Protein AF-A0A3D0X5Q4-F1 (afdb_monomer)

Nearest PDB structures (foldseek):
  6jus-assembly2_F  TM=6.396E-01  e=1.836E-01  Mycolicibacterium smegmatis MC2 155
  4f4y-assembly2_B  TM=6.185E-01  e=1.497E-01  Sulfolobus acidocaldarius DSM 639
  4nlg-assembly1_A  TM=5.844E-01  e=1.497E-01  Sulfolobus acidocaldarius
  4f4x-assembly1_A  TM=5.097E-01  e=9.300E-02  Sulfolobus acidocaldarius DSM 639
  6jum-assembly2_F  TM=6.361E-01  e=9.387E-01  Mycolicibacterium smegmatis MC2 155

Sequence (104 aa):
MPDKSYIAIDLKSFYASVECVERGLDPLTTNLVVADESRTAKTICLAATPALKSYGIPGRARLFEVIQKVKEANMLRKATAPRHILEGESYDANELAANPSLAI

Solvent-accessible surface area (backbone atoms only — not comparable to full-atom values): 5918 Å² total; per-residue (Å²): 130,84,88,85,88,86,88,86,88,81,72,82,38,48,66,21,38,51,59,22,52,80,70,76,41,58,40,67,37,29,52,42,72,35,62,58,70,89,79,37,54,81,30,61,40,78,22,46,14,61,40,43,38,71,66,72,53,58,96,78,34,32,44,50,56,48,53,50,41,50,52,53,50,36,54,55,33,25,71,71,9,72,93,54,41,61,84,51,72,41,51,39,48,65,59,41,69,76,34,50,32,37,29,108

Structure (mmCIF, N/CA/C/O backbone):
data_AF-A0A3D0X5Q4-F1
#
_entry.id   AF-A0A3D0X5Q4-F1
#
loop_
_atom_site.group_PDB
_atom_site.id
_atom_site.type_symbol
_atom_site.label_atom_id
_atom_site.label_alt_id
_atom_site.label_comp_id
_atom_site.label_asym_id
_atom_site.label_entity_id
_atom_site.label_seq_id
_atom_site.pdbx_PDB_ins_code
_atom_site.Cartn_x
_atom_site.Cartn_y
_atom_site.Cartn_z
_atom_site.occupancy
_atom_site.B_iso_or_equiv
_atom_site.auth_seq_id
_atom_site.auth_comp_id
_atom_site.auth_asym_id
_atom_site.auth_atom_id
_atom_site.pdbx_PDB_model_num
ATOM 1 N N . MET A 1 1 ? -18.099 -13.018 43.368 1.00 61.72 1 MET A N 1
ATOM 2 C CA . MET A 1 1 ? -18.587 -12.271 42.186 1.00 61.72 1 MET A CA 1
ATOM 3 C C . MET A 1 1 ? -18.252 -13.110 40.966 1.00 61.72 1 MET A C 1
ATOM 5 O O . MET A 1 1 ? -17.196 -13.726 41.017 1.00 61.72 1 MET A O 1
ATOM 9 N N . PRO A 1 2 ? -19.111 -13.211 39.940 1.00 77.62 2 PRO A N 1
ATOM 10 C CA . PRO A 1 2 ? -18.728 -13.914 38.721 1.00 77.62 2 PRO A CA 1
ATOM 11 C C . PRO A 1 2 ? -17.555 -13.181 38.061 1.00 77.62 2 PRO A C 1
ATOM 13 O O . PRO A 1 2 ? -17.509 -11.946 38.085 1.00 77.62 2 PRO A O 1
ATOM 16 N N . ASP A 1 3 ? -16.611 -13.940 37.512 1.00 86.38 3 ASP A N 1
ATOM 17 C CA . ASP A 1 3 ? -15.476 -13.385 36.783 1.00 86.38 3 ASP A CA 1
ATOM 18 C C . ASP A 1 3 ? -15.976 -12.598 35.570 1.00 86.38 3 ASP A C 1
ATOM 20 O O . ASP A 1 3 ? -16.845 -13.047 34.820 1.00 86.38 3 ASP A O 1
ATOM 24 N N . LYS A 1 4 ? -15.453 -11.382 35.400 1.00 90.12 4 LYS A N 1
ATOM 25 C CA . LYS A 1 4 ? -15.788 -10.520 34.264 1.00 90.12 4 LYS A CA 1
ATOM 26 C C . LYS A 1 4 ? -14.750 -10.719 33.169 1.00 90.12 4 LYS A C 1
ATOM 28 O O . LYS A 1 4 ? -13.558 -10.558 33.416 1.00 90.12 4 LYS A O 1
ATOM 33 N N . SER A 1 5 ? -15.206 -11.003 31.955 1.00 93.25 5 SER A N 1
ATOM 34 C CA . SER A 1 5 ? -14.367 -11.015 30.755 1.00 93.25 5 SER A CA 1
ATOM 35 C C . SER A 1 5 ? -14.598 -9.746 29.940 1.00 93.25 5 SER A C 1
ATOM 37 O O . SER A 1 5 ? -15.737 -9.326 29.744 1.00 93.25 5 SER A O 1
ATOM 39 N N . TYR A 1 6 ? -13.513 -9.150 29.452 1.00 94.62 6 TYR A N 1
ATOM 40 C CA . TYR A 1 6 ? -13.532 -7.952 28.616 1.00 94.62 6 TYR A CA 1
ATOM 41 C C . TYR A 1 6 ? -12.821 -8.244 27.294 1.00 94.62 6 TYR A C 1
ATOM 43 O O . TYR A 1 6 ? -11.785 -8.906 27.286 1.00 94.62 6 TYR A O 1
ATOM 51 N N . ILE A 1 7 ? -13.369 -7.740 26.187 1.00 95.94 7 ILE A N 1
ATOM 52 C CA . ILE A 1 7 ? -12.801 -7.876 24.840 1.00 95.94 7 ILE A CA 1
ATOM 53 C C . ILE A 1 7 ? -12.733 -6.484 24.204 1.00 95.94 7 ILE A C 1
ATOM 55 O O . ILE A 1 7 ? -13.682 -5.709 24.311 1.00 95.94 7 ILE A O 1
ATOM 59 N N . ALA A 1 8 ? -11.623 -6.189 23.526 1.00 96.25 8 ALA A N 1
ATOM 60 C CA . ALA A 1 8 ? -11.453 -5.020 22.670 1.00 96.25 8 ALA A CA 1
ATOM 61 C C . ALA A 1 8 ? -11.129 -5.485 21.245 1.00 96.25 8 ALA A C 1
ATOM 63 O O . ALA A 1 8 ? -10.267 -6.343 21.056 1.00 96.25 8 ALA A O 1
ATOM 64 N N . ILE A 1 9 ? -11.831 -4.929 20.258 1.00 95.56 9 ILE A N 1
ATOM 65 C CA . ILE A 1 9 ? -11.678 -5.269 18.841 1.00 95.56 9 ILE A CA 1
ATOM 66 C C . ILE A 1 9 ? -11.260 -4.003 18.098 1.00 95.56 9 ILE A C 1
ATOM 68 O O . ILE A 1 9 ? -11.934 -2.980 18.197 1.00 95.56 9 ILE A O 1
ATOM 72 N N . ASP A 1 10 ? -10.160 -4.096 17.357 1.00 94.56 10 ASP A N 1
ATOM 73 C CA . ASP A 1 10 ? -9.631 -3.035 16.502 1.00 94.56 10 ASP A CA 1
ATOM 74 C C . ASP A 1 10 ? -9.563 -3.522 15.050 1.00 9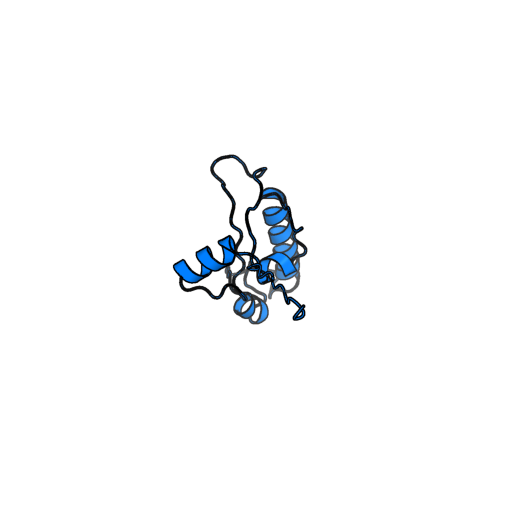4.56 10 ASP A C 1
ATOM 76 O O . ASP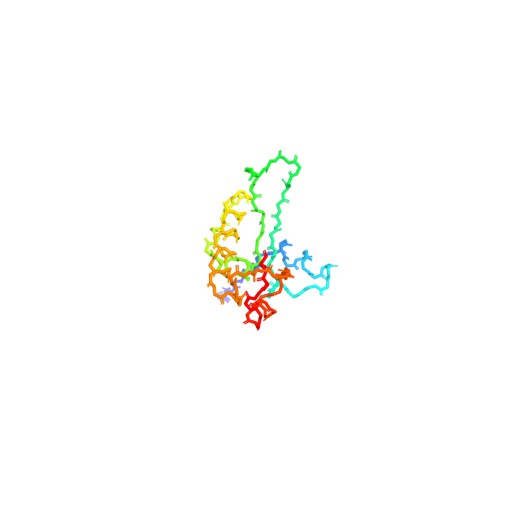 A 1 10 ? -9.181 -4.666 14.780 1.00 94.56 10 ASP A O 1
ATOM 80 N N . LEU A 1 11 ? -9.951 -2.658 14.110 1.00 92.12 11 LEU A N 1
ATOM 81 C CA . LEU A 1 11 ? -9.966 -2.981 12.687 1.00 92.12 11 LEU A CA 1
ATOM 82 C C . LEU A 1 11 ? -8.655 -2.544 12.032 1.00 92.12 11 LEU A C 1
ATOM 84 O O . LEU A 1 11 ? -8.358 -1.356 11.882 1.00 92.12 11 LEU A O 1
ATOM 88 N N . LYS A 1 12 ? -7.879 -3.525 11.566 1.00 87.81 12 LYS A N 1
ATOM 89 C CA . LYS A 1 12 ? -6.588 -3.281 10.919 1.00 87.81 12 LYS A CA 1
ATOM 90 C C . LYS A 1 12 ? -6.767 -2.465 9.636 1.00 87.81 12 LYS A C 1
ATOM 92 O O . LYS A 1 12 ? -7.489 -2.870 8.730 1.00 87.81 12 LYS A O 1
ATOM 97 N N . SER A 1 13 ? -6.035 -1.353 9.540 1.00 92.25 13 SER A N 1
ATOM 98 C CA . SER A 1 13 ? -6.003 -0.493 8.346 1.00 92.25 13 SER A CA 1
ATOM 99 C C . SER A 1 13 ? -7.390 0.002 7.897 1.00 92.25 13 SER A C 1
ATOM 101 O O . SER A 1 13 ? -7.617 0.152 6.702 1.00 92.25 13 SER A O 1
ATOM 103 N N . PHE A 1 14 ? -8.283 0.296 8.850 1.00 95.69 14 PHE A N 1
ATOM 104 C CA . PHE A 1 14 ? -9.703 0.596 8.624 1.00 95.69 14 PHE A CA 1
ATOM 105 C C . PHE A 1 14 ? -10.011 1.440 7.376 1.00 95.69 14 PHE A C 1
ATOM 107 O O . PHE A 1 14 ? -10.694 0.947 6.484 1.00 95.69 14 PHE A O 1
ATOM 114 N N . TYR A 1 15 ? -9.472 2.661 7.260 1.00 96.88 15 TYR A N 1
ATOM 115 C CA . TYR A 1 15 ? -9.778 3.514 6.103 1.00 96.88 15 TYR A CA 1
ATOM 116 C C . TYR A 1 15 ? -9.322 2.911 4.776 1.00 96.88 15 TYR A C 1
ATOM 118 O O . TYR A 1 15 ? -10.060 2.974 3.807 1.00 96.88 15 TYR A O 1
ATOM 126 N N . ALA A 1 16 ? -8.150 2.273 4.727 1.00 97.38 16 ALA A N 1
ATOM 127 C CA . ALA A 1 16 ? -7.695 1.631 3.496 1.00 97.38 16 ALA A CA 1
ATOM 128 C C . ALA A 1 16 ? -8.594 0.444 3.120 1.00 97.38 16 ALA A C 1
ATOM 130 O O . ALA A 1 16 ? -8.845 0.221 1.941 1.00 97.38 16 ALA A O 1
ATOM 131 N N . SER A 1 17 ? -9.110 -0.284 4.114 1.00 97.56 17 SER A N 1
ATOM 132 C CA . SER A 1 17 ? -10.046 -1.386 3.889 1.00 97.56 17 SER A CA 1
ATOM 133 C C . SER A 1 17 ? -11.391 -0.903 3.345 1.00 97.56 17 SER A C 1
ATOM 135 O O . SER A 1 17 ? -11.895 -1.493 2.396 1.00 97.56 17 SER A O 1
ATOM 137 N N . VAL A 1 18 ? -11.944 0.184 3.897 1.00 98.12 18 VAL A N 1
ATOM 138 C CA . VAL A 1 18 ? -13.178 0.814 3.389 1.00 98.12 18 VAL A CA 1
ATOM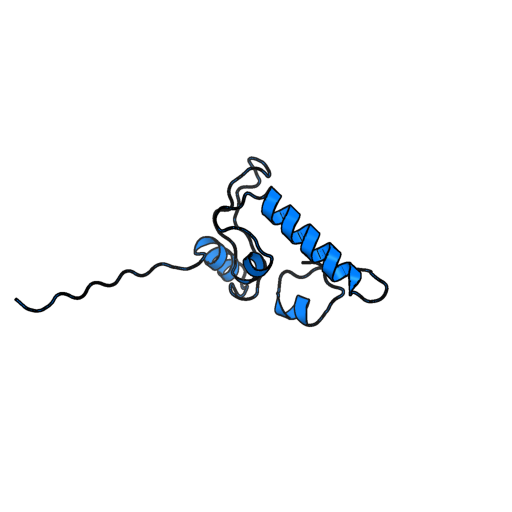 139 C C . VAL A 1 18 ? -12.986 1.268 1.942 1.00 98.12 18 VAL A C 1
ATOM 141 O O . VAL A 1 18 ? -13.750 0.877 1.068 1.00 98.12 18 VAL A O 1
ATOM 144 N N . GLU A 1 19 ? -11.906 2.000 1.678 1.00 98.25 19 GLU A N 1
ATOM 145 C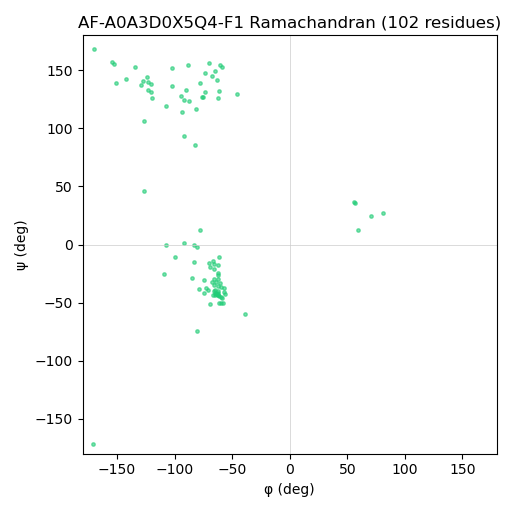 CA . GLU A 1 19 ? -11.560 2.523 0.354 1.00 98.25 19 GLU A CA 1
ATOM 146 C C . GLU A 1 19 ? -11.345 1.417 -0.698 1.00 98.25 19 GLU A C 1
ATOM 148 O O . GLU A 1 19 ? -11.665 1.614 -1.872 1.00 98.25 19 GLU A O 1
ATOM 153 N N . CYS A 1 20 ? -10.821 0.249 -0.309 1.00 98.31 20 CYS A N 1
ATOM 154 C CA . CYS A 1 20 ? -10.737 -0.910 -1.203 1.00 98.31 20 CYS 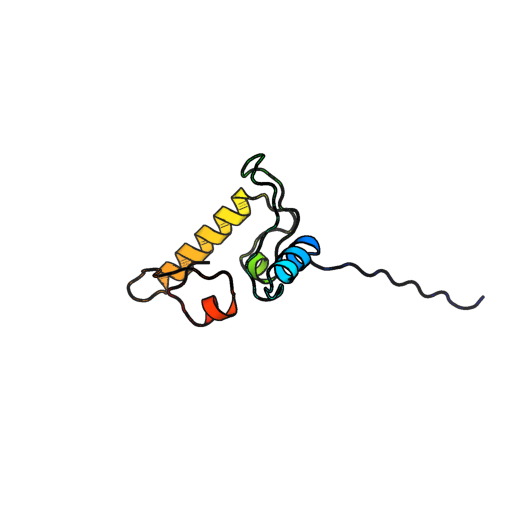A CA 1
ATOM 155 C C . CYS A 1 20 ? -12.128 -1.483 -1.495 1.00 98.31 20 CYS A C 1
ATOM 157 O O . CYS A 1 20 ? -12.491 -1.639 -2.658 1.00 98.31 20 CYS A O 1
ATOM 159 N N . VAL A 1 21 ? -12.925 -1.747 -0.455 1.00 97.88 21 VAL A N 1
ATOM 160 C CA . VAL A 1 21 ? -14.250 -2.369 -0.595 1.00 97.88 21 VAL A CA 1
ATOM 161 C C . VAL A 1 21 ? -15.204 -1.490 -1.406 1.00 97.88 21 VAL A C 1
ATOM 163 O O . VAL A 1 21 ? -15.889 -2.006 -2.286 1.00 97.88 21 VAL A O 1
ATOM 166 N N . GLU A 1 22 ? -15.212 -0.172 -1.189 1.00 98.31 22 GLU A N 1
ATOM 167 C CA . GLU A 1 22 ? -16.032 0.760 -1.978 1.00 98.31 22 GLU A CA 1
ATOM 168 C C . GLU A 1 22 ? -15.653 0.779 -3.468 1.00 98.31 22 GLU A C 1
ATOM 170 O O . GLU A 1 22 ? -16.502 1.041 -4.317 1.00 98.31 22 GLU A O 1
ATOM 175 N N . ARG A 1 23 ? -14.398 0.447 -3.801 1.00 98.31 23 ARG A N 1
ATOM 176 C CA . ARG A 1 23 ? -13.907 0.313 -5.183 1.00 98.31 23 ARG A CA 1
ATOM 177 C C . ARG A 1 23 ? -14.014 -1.113 -5.741 1.00 98.31 23 ARG A C 1
ATOM 179 O O . ARG A 1 23 ? -13.598 -1.340 -6.873 1.00 98.31 23 ARG A O 1
ATOM 186 N N . GLY A 1 24 ? -14.548 -2.070 -4.978 1.00 98.19 24 GLY A N 1
ATOM 187 C CA . GLY A 1 24 ? -14.610 -3.481 -5.377 1.00 98.19 24 GLY A CA 1
ATOM 188 C C . GLY A 1 24 ? -13.252 -4.196 -5.381 1.00 98.19 24 GLY A C 1
ATOM 189 O O . GLY A 1 24 ? -13.081 -5.171 -6.106 1.00 98.19 24 GLY A O 1
ATOM 190 N N . LEU A 1 25 ? -12.290 -3.706 -4.597 1.00 98.31 25 LEU A N 1
ATOM 191 C CA . LEU A 1 25 ? -10.924 -4.224 -4.499 1.00 98.31 25 LEU A CA 1
ATOM 192 C C . LEU A 1 25 ? -10.732 -5.076 -3.234 1.00 98.31 25 LEU A C 1
ATOM 194 O O . LEU A 1 25 ? -11.367 -4.826 -2.205 1.00 98.31 25 LEU A O 1
ATOM 198 N N . ASP A 1 26 ? -9.808 -6.042 -3.276 1.00 97.81 26 ASP A N 1
ATOM 199 C CA . ASP A 1 26 ? -9.426 -6.830 -2.097 1.00 97.81 26 ASP A CA 1
ATOM 200 C C . ASP A 1 26 ? -8.413 -6.046 -1.232 1.00 97.81 26 ASP A C 1
ATOM 202 O O . ASP A 1 26 ? -7.292 -5.772 -1.682 1.00 97.81 26 ASP A O 1
ATOM 206 N N . PRO A 1 27 ? -8.754 -5.689 0.023 1.00 97.19 27 PRO A N 1
ATOM 207 C CA . PRO A 1 27 ? -7.873 -4.921 0.900 1.00 97.19 27 PRO A CA 1
ATOM 208 C C . PRO A 1 27 ? -6.601 -5.662 1.330 1.00 97.19 27 PRO A C 1
ATOM 210 O O . PRO A 1 27 ? -5.695 -5.027 1.877 1.00 97.19 27 PRO A O 1
ATOM 213 N N . LEU A 1 28 ? -6.521 -6.982 1.140 1.00 96.69 28 LEU A N 1
ATOM 214 C CA . LEU A 1 28 ? -5.348 -7.782 1.490 1.00 96.69 28 LEU A CA 1
ATOM 215 C C . LEU A 1 28 ? -4.287 -7.791 0.388 1.00 96.69 28 LEU A C 1
ATOM 217 O O . LEU A 1 28 ? -3.105 -7.912 0.712 1.00 96.69 28 LEU A O 1
ATOM 221 N N . THR A 1 29 ? -4.686 -7.637 -0.876 1.00 98.06 29 THR A N 1
ATOM 222 C CA . THR A 1 29 ? -3.791 -7.743 -2.042 1.00 98.06 29 THR A CA 1
ATOM 223 C C . THR A 1 29 ? -3.540 -6.397 -2.714 1.00 98.06 29 THR A C 1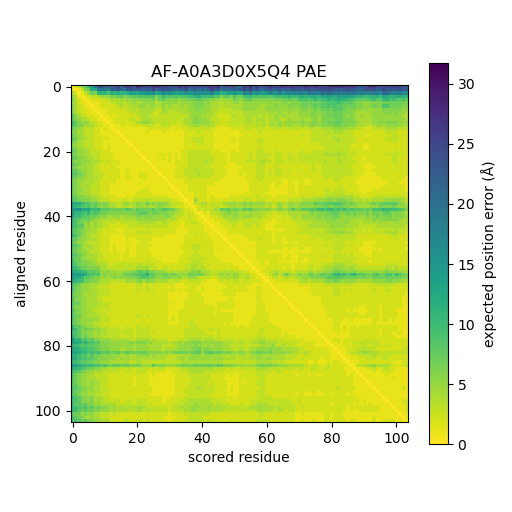
ATOM 225 O O . THR A 1 29 ? -2.492 -6.204 -3.324 1.00 98.06 29 THR A O 1
ATOM 228 N N . THR A 1 30 ? -4.456 -5.441 -2.569 1.00 98.56 30 THR A N 1
ATOM 229 C CA . THR A 1 30 ? -4.362 -4.127 -3.212 1.00 98.56 30 THR A CA 1
ATOM 230 C C . THR A 1 30 ? -3.313 -3.246 -2.539 1.00 98.56 30 THR A C 1
ATOM 232 O O . THR A 1 30 ? -3.343 -3.049 -1.328 1.00 98.56 30 THR A O 1
ATOM 235 N N . ASN A 1 31 ? -2.431 -2.632 -3.322 1.00 98.25 31 ASN A N 1
ATOM 236 C CA . ASN A 1 31 ? -1.474 -1.618 -2.898 1.00 98.25 31 ASN A CA 1
ATOM 237 C C . ASN A 1 31 ? -2.138 -0.238 -2.829 1.00 98.25 31 ASN A C 1
ATOM 239 O O . ASN A 1 31 ? -2.082 0.550 -3.766 1.00 98.25 31 ASN A O 1
ATOM 243 N N . LEU A 1 32 ? -2.769 0.061 -1.693 1.00 97.81 32 LEU A N 1
ATOM 244 C CA . LEU A 1 32 ? -3.476 1.328 -1.464 1.00 97.81 32 LEU A CA 1
ATOM 245 C C . LEU A 1 32 ? -3.032 2.039 -0.177 1.00 97.81 32 LEU A C 1
ATOM 247 O O . LEU A 1 32 ? -2.831 1.406 0.868 1.00 97.81 32 LEU A O 1
ATOM 251 N N . VAL A 1 33 ? -2.925 3.371 -0.254 1.00 97.38 33 VAL A N 1
ATOM 252 C CA . VAL A 1 33 ? -2.726 4.305 0.867 1.00 97.38 33 VAL A CA 1
ATOM 253 C C . VAL A 1 33 ? -3.836 5.355 0.871 1.00 97.38 33 VAL A C 1
ATOM 255 O O . VAL A 1 33 ? -4.269 5.809 -0.181 1.00 97.38 33 VAL A O 1
ATOM 258 N N . VAL A 1 34 ? -4.270 5.763 2.062 1.00 97.06 34 VAL A N 1
ATOM 259 C CA . VAL A 1 34 ? -5.225 6.856 2.271 1.00 97.06 34 VAL A CA 1
ATOM 260 C C . VAL A 1 34 ? -4.471 8.052 2.836 1.00 97.06 34 VAL A C 1
ATOM 262 O O . VAL A 1 34 ? -3.885 7.963 3.918 1.00 97.06 34 VAL A O 1
ATOM 265 N N . ALA A 1 35 ? -4.475 9.169 2.115 1.00 96.31 35 ALA A N 1
ATOM 266 C CA . ALA A 1 35 ? -3.830 10.419 2.504 1.00 96.31 35 ALA A CA 1
ATOM 267 C C . ALA A 1 35 ? -4.555 11.615 1.863 1.00 96.31 35 ALA A C 1
ATOM 269 O O . ALA A 1 35 ? -5.178 11.472 0.818 1.00 96.31 35 ALA A O 1
ATOM 270 N N . ASP A 1 36 ? -4.447 12.797 2.474 1.00 95.00 36 ASP A N 1
ATOM 271 C CA . ASP A 1 36 ? -4.980 14.046 1.911 1.00 95.00 36 ASP A CA 1
ATOM 272 C C . ASP A 1 36 ? -3.915 14.760 1.068 1.00 95.00 36 ASP A C 1
ATOM 274 O O . ASP A 1 36 ? -3.078 15.512 1.588 1.00 95.00 36 ASP A O 1
ATOM 278 N N . GLU A 1 37 ? -3.932 14.489 -0.236 1.00 90.50 37 GLU A N 1
ATOM 279 C CA . GLU A 1 37 ? -2.979 15.042 -1.201 1.00 90.50 37 GLU A CA 1
ATOM 280 C C . GLU A 1 37 ? -3.150 16.547 -1.449 1.00 90.50 37 GLU A C 1
ATOM 282 O O . GLU A 1 37 ? -2.188 17.201 -1.855 1.00 90.50 37 GLU A O 1
ATOM 287 N N . SER A 1 38 ? -4.314 17.125 -1.122 1.00 93.69 38 SER A N 1
ATOM 288 C CA . SER A 1 38 ? -4.598 18.551 -1.347 1.00 93.69 38 SER A CA 1
ATOM 289 C C . SER A 1 38 ? -3.716 19.481 -0.506 1.00 93.69 38 SER A C 1
ATOM 291 O O . SER A 1 38 ? -3.525 20.648 -0.844 1.00 93.69 38 SER A O 1
ATOM 293 N N . ARG A 1 39 ? -3.144 18.965 0.593 1.00 88.31 39 ARG A N 1
ATOM 294 C CA . ARG A 1 39 ? -2.257 19.727 1.478 1.00 88.31 39 ARG A CA 1
ATOM 295 C C . ARG A 1 39 ? -0.851 19.806 0.903 1.00 88.31 39 ARG A C 1
ATOM 297 O O . ARG A 1 39 ? -0.422 20.871 0.485 1.00 88.31 39 ARG A O 1
ATOM 304 N N . THR A 1 40 ? -0.108 18.699 0.966 1.00 93.25 40 THR A N 1
ATOM 305 C CA . THR A 1 40 ? 1.227 18.483 0.371 1.00 93.25 40 THR A CA 1
ATOM 306 C C . THR A 1 40 ? 1.590 16.996 0.483 1.00 93.25 40 THR A C 1
ATOM 308 O O . THR A 1 40 ? 1.047 16.283 1.328 1.00 93.25 40 THR A O 1
ATOM 311 N N . ALA A 1 41 ? 2.650 16.553 -0.202 1.00 91.62 41 ALA A N 1
ATOM 312 C CA . ALA A 1 41 ? 3.251 15.233 0.028 1.00 91.62 41 ALA A CA 1
ATOM 313 C C . ALA A 1 41 ? 3.809 15.021 1.460 1.00 91.62 41 ALA A C 1
ATOM 315 O O . ALA A 1 41 ? 4.131 13.898 1.838 1.00 91.62 41 ALA A O 1
ATOM 316 N N . LYS A 1 42 ? 3.911 16.069 2.296 1.00 93.88 42 LYS A N 1
ATOM 317 C CA . LYS A 1 42 ? 4.278 15.959 3.725 1.00 93.88 42 LYS A CA 1
ATOM 318 C C . LYS A 1 42 ? 3.084 15.608 4.624 1.00 93.88 42 LYS A C 1
ATOM 320 O O . LYS A 1 42 ? 3.241 15.497 5.845 1.00 93.88 42 LYS A O 1
ATOM 325 N N . THR A 1 43 ? 1.891 15.449 4.050 1.00 95.12 43 THR A N 1
ATOM 326 C CA . THR A 1 43 ? 0.700 14.995 4.772 1.00 95.12 43 THR A CA 1
ATOM 327 C C . THR A 1 43 ? 0.928 13.624 5.411 1.00 95.12 43 THR A C 1
ATOM 329 O O . THR A 1 43 ? 1.762 12.835 4.958 1.00 95.12 43 THR A O 1
ATOM 332 N N . ILE A 1 44 ? 0.216 13.360 6.503 1.00 95.06 44 ILE A N 1
ATOM 333 C CA . ILE A 1 44 ? 0.249 12.055 7.163 1.00 95.06 44 ILE A CA 1
ATOM 334 C C . ILE A 1 44 ? -0.624 11.068 6.387 1.00 95.06 44 ILE A C 1
ATOM 336 O O . ILE A 1 44 ? -1.717 11.421 5.949 1.00 95.06 44 ILE A O 1
ATOM 340 N N . CYS A 1 45 ? -0.150 9.835 6.231 1.00 96.31 45 CYS A N 1
ATOM 341 C CA . CYS A 1 45 ? -0.990 8.754 5.733 1.00 96.31 45 CYS A CA 1
ATOM 342 C C . CYS A 1 45 ? -1.916 8.298 6.862 1.00 96.31 45 CYS A C 1
ATOM 344 O O . CYS A 1 45 ? -1.458 7.992 7.963 1.00 96.31 45 CYS A O 1
ATOM 346 N N . LEU A 1 46 ? -3.216 8.259 6.590 1.00 95.25 46 LEU A N 1
ATOM 347 C CA . LEU A 1 46 ? -4.234 7.851 7.554 1.00 95.25 46 LEU A CA 1
ATOM 348 C C . LEU A 1 46 ? -4.301 6.326 7.681 1.00 95.25 46 LEU A C 1
ATOM 350 O O . LEU A 1 46 ? -4.464 5.793 8.775 1.00 95.25 46 LEU A 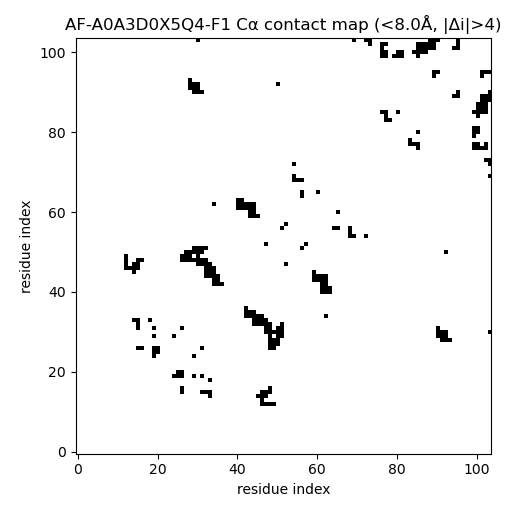O 1
ATOM 354 N N . ALA A 1 47 ? -4.149 5.619 6.562 1.00 95.69 47 ALA A N 1
ATOM 355 C CA . ALA A 1 47 ? -4.095 4.165 6.519 1.00 95.69 47 ALA A CA 1
ATOM 356 C C . ALA A 1 47 ? -3.318 3.692 5.288 1.00 95.69 47 ALA A C 1
ATOM 358 O O . ALA A 1 47 ? -3.229 4.396 4.290 1.00 95.69 47 ALA A O 1
ATOM 359 N N . ALA A 1 48 ? -2.783 2.477 5.356 1.00 96.81 48 ALA A N 1
ATOM 360 C CA . ALA A 1 48 ? -2.222 1.772 4.210 1.00 96.81 48 ALA A CA 1
ATOM 361 C C . ALA A 1 48 ? -2.553 0.283 4.326 1.00 96.81 48 ALA A C 1
ATOM 363 O O . ALA A 1 48 ? -2.557 -0.276 5.433 1.00 96.81 48 ALA A O 1
ATOM 364 N N . THR A 1 49 ? -2.839 -0.338 3.194 1.00 97.06 49 THR A N 1
ATOM 365 C CA . THR A 1 49 ? -3.103 -1.777 3.052 1.00 97.06 49 THR A CA 1
ATOM 366 C C . THR A 1 49 ? -1.905 -2.631 3.497 1.00 97.06 49 THR A C 1
ATOM 368 O O . THR A 1 49 ? -0.766 -2.151 3.498 1.00 97.06 49 THR A O 1
ATOM 371 N N . PRO A 1 50 ? -2.122 -3.892 3.921 1.00 96.00 50 PRO A N 1
ATOM 372 C CA . PRO A 1 50 ? -1.039 -4.821 4.240 1.00 96.00 50 PRO A CA 1
ATOM 373 C C . PRO A 1 50 ? -0.068 -5.044 3.074 1.00 96.00 50 PRO A C 1
ATOM 375 O O . PRO A 1 50 ? 1.138 -5.041 3.318 1.00 96.00 50 PRO A O 1
ATOM 378 N N . ALA A 1 51 ? -0.578 -5.165 1.841 1.00 97.19 51 ALA A N 1
ATOM 379 C CA . ALA A 1 51 ? 0.233 -5.302 0.630 1.00 97.19 51 ALA A CA 1
ATOM 380 C C . ALA A 1 51 ? 1.195 -4.119 0.462 1.00 97.19 51 ALA A C 1
ATOM 382 O O . ALA A 1 51 ? 2.407 -4.302 0.402 1.00 97.19 51 ALA A O 1
ATOM 383 N N . LEU A 1 52 ? 0.693 -2.884 0.550 1.00 97.50 52 LEU A N 1
ATOM 384 C CA . LEU A 1 52 ? 1.567 -1.719 0.432 1.00 97.50 52 LEU A CA 1
ATOM 385 C C . LEU A 1 52 ? 2.582 -1.650 1.589 1.00 97.50 52 LEU A C 1
ATOM 387 O O . LEU A 1 52 ? 3.761 -1.354 1.392 1.00 97.50 52 LEU A O 1
ATOM 391 N N . LYS A 1 53 ? 2.159 -1.989 2.813 1.00 96.31 53 LYS A N 1
ATOM 392 C CA . LYS A 1 53 ? 3.048 -2.022 3.986 1.00 96.31 53 LYS A CA 1
ATOM 393 C C . LYS A 1 53 ? 4.190 -3.035 3.857 1.00 96.31 53 LYS A C 1
ATOM 395 O O . LYS A 1 53 ? 5.228 -2.813 4.485 1.00 96.31 53 LYS A O 1
ATOM 400 N N . SER A 1 54 ? 4.061 -4.094 3.049 1.00 96.38 54 SER A N 1
ATOM 401 C CA . SER A 1 54 ? 5.137 -5.084 2.886 1.00 96.38 54 SER A CA 1
ATOM 402 C C . SER A 1 54 ? 6.395 -4.517 2.224 1.00 96.38 54 SER A C 1
ATOM 404 O O . SER A 1 54 ? 7.469 -5.084 2.390 1.00 96.38 54 SER A O 1
ATOM 406 N N . TYR A 1 55 ? 6.308 -3.354 1.568 1.00 96.75 55 TYR A N 1
ATOM 407 C CA . TYR A 1 55 ? 7.469 -2.625 1.037 1.00 96.75 55 TYR A CA 1
ATOM 408 C C . TYR A 1 55 ? 8.261 -1.843 2.102 1.00 96.75 55 TYR A C 1
ATOM 410 O O . TYR A 1 55 ? 9.113 -1.020 1.770 1.00 96.75 55 TYR A O 1
ATOM 418 N N . GLY A 1 56 ? 8.005 -2.078 3.394 1.00 95.25 56 GLY A N 1
ATOM 419 C CA . GLY A 1 56 ? 8.747 -1.451 4.492 1.00 95.25 56 GLY A CA 1
ATOM 420 C C . GLY A 1 56 ? 8.279 -0.033 4.825 1.00 95.25 56 GLY A C 1
ATOM 421 O O . GLY A 1 56 ? 9.060 0.779 5.321 1.00 95.25 56 GLY A O 1
ATOM 422 N N . ILE A 1 57 ? 7.011 0.281 4.546 1.00 94.44 57 ILE A N 1
ATOM 423 C CA . ILE A 1 57 ? 6.404 1.571 4.891 1.00 94.44 57 ILE A CA 1
ATOM 424 C C . ILE A 1 57 ? 6.105 1.610 6.401 1.00 94.44 57 ILE A C 1
ATOM 426 O O . ILE A 1 57 ? 5.427 0.713 6.915 1.00 94.44 57 ILE A O 1
ATOM 430 N N . PRO A 1 58 ? 6.569 2.639 7.137 1.00 88.00 58 PRO A N 1
ATOM 431 C CA . PRO A 1 58 ? 6.359 2.724 8.577 1.00 88.00 58 PRO A CA 1
ATOM 432 C C . PRO A 1 58 ? 4.891 2.998 8.930 1.00 88.00 58 PRO A C 1
ATOM 434 O O . PRO A 1 58 ? 4.136 3.599 8.169 1.00 88.00 58 PRO A O 1
ATOM 437 N N . GLY A 1 59 ? 4.484 2.618 10.147 1.00 80.31 59 GLY A N 1
ATOM 438 C CA . GLY A 1 59 ? 3.092 2.749 10.603 1.00 80.31 59 GLY A CA 1
ATOM 439 C C . GLY A 1 59 ? 2.547 4.184 10.674 1.00 80.31 59 GLY A C 1
ATOM 440 O O . GLY A 1 59 ? 1.334 4.358 10.712 1.00 80.31 59 GLY A O 1
ATOM 441 N N . ARG A 1 60 ? 3.415 5.206 10.676 1.00 87.31 60 ARG A N 1
ATOM 442 C CA . ARG A 1 60 ? 3.048 6.637 10.632 1.00 87.31 60 ARG A CA 1
ATOM 443 C C . ARG A 1 60 ? 3.768 7.366 9.494 1.00 87.31 60 ARG A C 1
ATOM 445 O O . ARG A 1 60 ? 4.355 8.424 9.711 1.00 87.31 60 ARG A O 1
ATOM 452 N N . ALA A 1 61 ? 3.770 6.766 8.308 1.00 94.75 61 ALA A N 1
ATOM 453 C CA . ALA A 1 61 ? 4.423 7.338 7.139 1.00 94.75 61 ALA A CA 1
ATOM 454 C C . ALA A 1 61 ? 3.780 8.659 6.686 1.00 94.75 61 ALA A C 1
ATOM 456 O O . ALA A 1 61 ? 2.568 8.877 6.796 1.00 94.75 61 ALA A O 1
ATOM 457 N N . ARG A 1 62 ? 4.603 9.531 6.114 1.00 96.69 62 ARG A N 1
ATOM 458 C CA . ARG A 1 62 ? 4.174 10.653 5.279 1.00 96.69 62 ARG A CA 1
ATOM 459 C C . ARG A 1 62 ? 4.056 10.206 3.828 1.00 96.69 62 ARG A C 1
ATOM 461 O O . ARG A 1 62 ? 4.745 9.281 3.403 1.00 96.69 62 ARG A O 1
ATOM 468 N N . LEU A 1 63 ? 3.211 10.883 3.054 1.00 97.06 63 LEU A N 1
ATOM 469 C CA . LEU A 1 63 ? 2.951 10.488 1.665 1.00 97.06 63 LEU A CA 1
ATOM 470 C C . LEU A 1 63 ? 4.238 10.450 0.817 1.00 97.06 63 LEU A C 1
ATOM 472 O O . LEU A 1 63 ? 4.429 9.527 0.033 1.00 97.06 63 LEU A O 1
ATOM 476 N N . PHE A 1 64 ? 5.177 11.377 1.030 1.00 96.50 64 PHE A N 1
ATOM 477 C CA . PHE A 1 64 ? 6.465 11.354 0.329 1.00 96.50 64 PHE A CA 1
ATOM 478 C C . PHE A 1 64 ? 7.321 10.118 0.657 1.00 96.50 64 PHE A C 1
ATOM 480 O O . PHE A 1 64 ? 8.053 9.650 -0.210 1.00 96.50 64 PHE A O 1
ATOM 487 N N . GLU A 1 65 ? 7.234 9.575 1.876 1.00 97.19 65 GLU A N 1
ATOM 488 C CA . GLU A 1 65 ? 7.966 8.363 2.273 1.00 97.19 65 GLU A CA 1
ATOM 489 C C . GLU A 1 65 ? 7.374 7.133 1.583 1.00 97.19 65 GLU A C 1
ATOM 491 O O . GLU A 1 65 ? 8.115 6.274 1.113 1.00 97.19 65 GLU A O 1
ATOM 496 N N . VAL A 1 66 ? 6.043 7.084 1.457 1.00 97.31 66 VAL A N 1
ATOM 497 C CA . VAL A 1 66 ? 5.338 6.048 0.689 1.00 97.31 66 VAL A CA 1
ATOM 498 C C . VAL A 1 66 ? 5.751 6.100 -0.779 1.00 97.31 66 VAL A C 1
ATOM 500 O O . VAL A 1 66 ? 6.189 5.090 -1.322 1.00 97.31 66 VAL A O 1
ATOM 503 N N . ILE A 1 67 ? 5.704 7.284 -1.398 1.00 97.00 67 ILE A N 1
ATOM 504 C CA . ILE A 1 67 ? 6.135 7.489 -2.790 1.00 97.00 67 ILE A CA 1
ATOM 505 C C . ILE A 1 67 ? 7.588 7.038 -2.979 1.00 97.00 67 ILE A C 1
ATOM 507 O O . ILE A 1 67 ? 7.911 6.384 -3.969 1.00 97.00 67 ILE A O 1
ATOM 511 N N . GLN A 1 68 ? 8.472 7.369 -2.037 1.00 97.69 68 GLN A N 1
ATOM 512 C CA . GLN A 1 68 ? 9.873 6.965 -2.096 1.00 97.69 68 GLN A CA 1
ATOM 513 C C . GLN A 1 68 ? 10.034 5.439 -2.007 1.00 97.69 68 GLN A C 1
ATOM 515 O O . GLN A 1 68 ? 10.782 4.862 -2.793 1.00 97.69 68 GLN A O 1
ATOM 520 N N . LYS A 1 69 ? 9.288 4.770 -1.120 1.00 97.81 69 LYS A N 1
ATOM 521 C CA . LYS A 1 69 ? 9.310 3.305 -0.990 1.00 97.81 69 LYS A CA 1
ATOM 522 C C . LYS A 1 69 ? 8.773 2.590 -2.228 1.00 97.81 69 LYS A C 1
ATOM 524 O O . LYS A 1 69 ? 9.374 1.613 -2.665 1.00 97.81 69 LYS A O 1
ATOM 529 N N . VAL A 1 70 ? 7.707 3.107 -2.837 1.00 97.94 70 VAL A N 1
ATOM 530 C CA . VAL A 1 70 ? 7.173 2.572 -4.100 1.00 97.94 70 VAL A CA 1
ATOM 531 C C . VAL A 1 70 ? 8.182 2.756 -5.237 1.00 97.94 70 VAL A C 1
ATOM 533 O O . VAL A 1 70 ? 8.432 1.824 -5.995 1.00 97.94 70 VAL A O 1
ATOM 536 N N . LYS A 1 71 ? 8.857 3.912 -5.318 1.00 98.12 71 LYS A N 1
ATOM 537 C CA . LYS A 1 71 ? 9.945 4.129 -6.289 1.00 98.12 71 LYS A CA 1
ATOM 538 C C . LYS A 1 71 ? 11.097 3.143 -6.100 1.00 98.12 71 LYS A C 1
ATOM 540 O O . LYS A 1 71 ? 11.578 2.588 -7.083 1.00 98.12 71 LYS A O 1
ATOM 545 N N . GLU A 1 72 ? 11.531 2.910 -4.862 1.00 98.19 72 GLU A N 1
ATOM 546 C CA . GLU A 1 72 ? 12.558 1.911 -4.533 1.00 98.19 72 GLU A CA 1
ATOM 547 C C . GLU A 1 72 ? 12.138 0.506 -4.975 1.00 98.19 72 GLU A C 1
ATOM 549 O O . GLU A 1 72 ? 12.906 -0.185 -5.645 1.00 98.19 72 GLU A O 1
ATOM 554 N N . ALA A 1 73 ? 10.898 0.114 -4.683 1.00 97.69 73 ALA A N 1
ATOM 555 C CA . ALA A 1 73 ? 10.355 -1.169 -5.107 1.00 97.69 73 ALA A CA 1
ATOM 556 C C . ALA A 1 73 ? 10.292 -1.291 -6.642 1.00 97.69 73 ALA A C 1
ATOM 558 O O . ALA A 1 73 ? 10.726 -2.301 -7.193 1.00 97.69 73 ALA A O 1
ATOM 559 N N . ASN A 1 74 ? 9.856 -0.246 -7.350 1.00 98.31 74 ASN A N 1
ATOM 560 C CA . ASN A 1 74 ? 9.809 -0.232 -8.814 1.00 98.31 74 ASN A CA 1
ATOM 561 C C . ASN A 1 74 ? 11.202 -0.250 -9.460 1.00 98.31 74 ASN A C 1
ATOM 563 O O . ASN A 1 74 ? 11.375 -0.876 -10.504 1.00 98.31 74 ASN A O 1
ATOM 567 N N . MET A 1 75 ? 12.225 0.345 -8.836 1.00 97.88 75 MET A N 1
ATOM 568 C CA . MET A 1 75 ? 13.613 0.193 -9.295 1.00 97.88 75 MET A CA 1
ATOM 569 C C . MET A 1 75 ? 14.090 -1.260 -9.196 1.00 97.88 75 MET A C 1
ATOM 571 O O . MET A 1 75 ? 14.711 -1.763 -10.134 1.00 97.88 75 MET A O 1
ATOM 575 N N . LEU A 1 76 ? 13.769 -1.950 -8.096 1.00 96.56 76 LEU A N 1
ATOM 576 C CA . LEU A 1 76 ? 14.102 -3.367 -7.924 1.00 96.56 76 LEU A CA 1
ATOM 577 C C . LEU A 1 76 ? 13.358 -4.247 -8.934 1.00 96.56 76 LEU A C 1
ATOM 579 O O . LEU A 1 76 ? 13.971 -5.109 -9.559 1.00 96.56 76 LEU A O 1
ATOM 583 N N . ARG A 1 77 ? 12.063 -3.990 -9.151 1.00 96.62 77 ARG A N 1
ATOM 584 C CA . ARG A 1 77 ? 11.258 -4.703 -10.154 1.00 96.62 77 ARG A CA 1
ATOM 585 C C . ARG A 1 77 ? 11.796 -4.484 -11.566 1.00 96.62 77 ARG A C 1
ATOM 587 O O . ARG A 1 77 ? 11.980 -5.438 -12.309 1.00 96.62 77 ARG A O 1
ATOM 594 N N . LYS A 1 78 ? 12.168 -3.250 -11.919 1.00 97.44 78 LYS A N 1
ATOM 595 C CA . LYS A 1 78 ? 12.800 -2.942 -13.209 1.00 97.44 78 LYS A CA 1
ATOM 596 C C . LYS A 1 78 ? 14.115 -3.703 -13.407 1.00 97.44 78 LYS A C 1
ATOM 598 O O . LYS A 1 78 ? 14.412 -4.118 -14.521 1.00 97.44 78 LYS A O 1
ATOM 603 N N . ALA A 1 79 ? 14.904 -3.908 -12.352 1.00 95.69 79 ALA A N 1
ATOM 604 C CA . ALA A 1 79 ? 16.149 -4.667 -12.448 1.00 95.69 79 ALA A CA 1
ATOM 605 C C . ALA A 1 79 ? 15.919 -6.152 -12.785 1.00 95.69 79 ALA A C 1
ATOM 607 O O . ALA A 1 79 ? 16.762 -6.751 -13.447 1.00 95.69 79 ALA A O 1
ATOM 608 N N . THR A 1 80 ? 14.786 -6.733 -12.386 1.00 92.94 80 THR A N 1
ATOM 609 C CA . THR A 1 80 ? 14.449 -8.144 -12.646 1.00 92.94 80 THR A CA 1
ATOM 610 C C . THR A 1 80 ? 13.492 -8.346 -13.824 1.00 92.94 80 THR A C 1
ATOM 612 O O . THR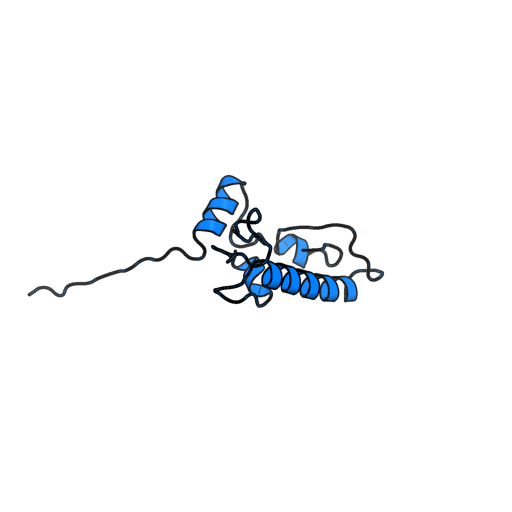 A 1 80 ? 13.323 -9.475 -14.283 1.00 92.94 80 THR A O 1
ATOM 615 N N . ALA A 1 81 ? 12.889 -7.273 -14.341 1.00 95.88 81 ALA A N 1
ATOM 616 C CA . ALA A 1 81 ? 11.996 -7.323 -15.489 1.00 95.88 81 ALA A CA 1
ATOM 617 C C . ALA A 1 81 ? 12.735 -7.700 -16.793 1.00 95.88 81 ALA A C 1
ATOM 619 O O . ALA A 1 81 ? 13.874 -7.266 -17.012 1.00 95.88 81 ALA A O 1
ATOM 620 N N . PRO A 1 82 ? 12.088 -8.447 -17.708 1.00 94.25 82 PRO A N 1
ATOM 621 C CA . PRO A 1 82 ? 12.570 -8.658 -19.068 1.00 94.25 82 PRO A CA 1
ATOM 622 C C . PRO A 1 82 ? 13.028 -7.354 -19.725 1.00 94.25 82 PRO A C 1
ATOM 624 O O . PRO A 1 82 ? 12.311 -6.355 -19.734 1.00 94.25 82 PRO A O 1
ATOM 627 N N . ARG A 1 83 ? 14.244 -7.364 -20.285 1.00 95.00 83 ARG A N 1
ATOM 628 C CA . ARG A 1 83 ? 14.875 -6.194 -20.930 1.00 95.00 83 ARG A CA 1
ATOM 629 C C . ARG A 1 83 ? 15.067 -4.980 -20.008 1.00 95.00 83 ARG A C 1
ATOM 631 O O . ARG A 1 83 ? 15.385 -3.903 -20.501 1.00 95.00 83 ARG A O 1
ATOM 638 N N . HIS A 1 84 ? 14.902 -5.143 -18.695 1.00 94.81 84 HIS A N 1
ATOM 639 C CA . HIS A 1 84 ? 14.911 -4.072 -17.698 1.00 94.81 84 HIS A CA 1
ATOM 640 C C . HIS A 1 84 ? 13.874 -2.967 -17.952 1.00 94.81 84 HIS A C 1
ATOM 642 O O . HIS A 1 84 ? 14.134 -1.781 -17.717 1.00 94.81 84 HIS A O 1
ATOM 648 N N . ILE A 1 85 ? 12.700 -3.345 -18.463 1.00 94.81 85 ILE A N 1
ATOM 649 C CA . ILE A 1 85 ? 11.609 -2.427 -18.803 1.00 94.81 85 ILE A CA 1
ATOM 650 C C . ILE A 1 85 ? 10.350 -2.837 -18.036 1.00 94.81 85 ILE A C 1
ATOM 652 O O . ILE A 1 85 ? 9.981 -4.009 -18.016 1.00 94.81 85 ILE A O 1
ATOM 656 N N . LEU A 1 86 ? 9.695 -1.851 -17.416 1.00 97.25 86 LEU A N 1
ATOM 657 C CA . LEU A 1 86 ? 8.337 -2.000 -16.896 1.00 97.25 86 LEU A CA 1
ATOM 658 C C . LEU A 1 86 ? 7.366 -1.558 -17.998 1.00 97.25 86 LEU A C 1
ATOM 660 O O . LEU A 1 86 ? 7.508 -0.457 -18.527 1.00 97.25 86 LEU A O 1
ATOM 664 N N . GLU A 1 87 ? 6.438 -2.431 -18.379 1.00 95.12 87 GLU A N 1
ATOM 665 C CA . GLU A 1 87 ? 5.555 -2.273 -19.550 1.00 95.12 87 GLU A CA 1
ATOM 666 C C . GLU A 1 87 ? 4.102 -1.958 -19.165 1.00 95.12 87 GLU A C 1
ATOM 668 O O . GLU A 1 87 ? 3.251 -1.773 -20.030 1.00 95.12 87 GLU A O 1
ATOM 673 N N . GLY A 1 88 ? 3.823 -1.868 -17.867 1.00 97.06 88 GLY A N 1
ATOM 674 C CA . GLY A 1 88 ? 2.517 -1.517 -17.328 1.00 97.06 88 GLY A CA 1
ATOM 675 C C . GLY A 1 88 ? 2.593 -1.282 -15.828 1.00 97.06 88 GLY A C 1
ATOM 676 O O . GLY A 1 88 ? 3.680 -1.270 -15.248 1.00 97.06 88 GLY A O 1
ATOM 677 N N . GLU A 1 89 ? 1.433 -1.130 -15.208 1.00 98.00 89 GLU A N 1
ATOM 678 C CA . GLU A 1 89 ? 1.274 -0.958 -13.768 1.00 98.00 89 GLU A CA 1
ATOM 679 C C . GLU A 1 89 ? 0.150 -1.854 -13.247 1.00 98.00 89 GLU A C 1
ATOM 681 O O . GLU A 1 89 ? -0.756 -2.221 -13.997 1.00 98.00 89 GLU A O 1
ATOM 686 N N . SER A 1 90 ? 0.227 -2.236 -11.977 1.00 98.38 90 SER A N 1
ATOM 687 C CA . SER A 1 90 ? -0.864 -2.895 -11.270 1.00 98.38 90 SER A CA 1
ATOM 688 C C . SER A 1 90 ? -0.796 -2.561 -9.790 1.00 98.38 90 SER A C 1
ATOM 690 O O . SER A 1 90 ? 0.267 -2.580 -9.174 1.00 98.38 90 SER A O 1
ATOM 692 N N . TYR A 1 91 ? -1.962 -2.311 -9.204 1.00 98.25 91 TYR A N 1
ATOM 693 C CA . TYR A 1 91 ? -2.099 -2.180 -7.763 1.00 98.25 91 TYR A CA 1
ATOM 694 C C . TYR A 1 91 ? -2.239 -3.544 -7.070 1.00 98.25 91 TYR A C 1
ATOM 696 O O . TYR A 1 91 ? -2.090 -3.598 -5.854 1.00 98.25 91 TYR A O 1
ATOM 704 N N . ASP A 1 92 ? -2.517 -4.646 -7.773 1.00 98.44 92 ASP A N 1
ATOM 705 C CA . ASP A 1 92 ? -2.746 -5.952 -7.146 1.00 98.44 92 ASP A CA 1
ATOM 706 C C . ASP A 1 92 ? -1.434 -6.724 -6.932 1.00 98.44 92 ASP A C 1
ATOM 708 O O . ASP A 1 92 ? -0.665 -6.992 -7.857 1.00 98.44 92 ASP A O 1
ATOM 712 N N . ALA A 1 93 ? -1.166 -7.114 -5.686 1.00 98.19 93 ALA A N 1
ATOM 713 C CA . ALA A 1 93 ? 0.057 -7.821 -5.320 1.00 98.19 93 ALA A CA 1
ATOM 714 C C . ALA A 1 93 ? 0.217 -9.187 -6.009 1.00 98.19 93 ALA A C 1
ATOM 716 O O . ALA A 1 93 ? 1.352 -9.606 -6.245 1.00 98.19 93 ALA A O 1
ATOM 717 N N . ASN A 1 94 ? -0.874 -9.881 -6.348 1.00 98.06 94 ASN A N 1
ATOM 718 C CA . ASN A 1 94 ? -0.797 -11.168 -7.037 1.00 98.06 94 ASN A CA 1
ATOM 719 C C . ASN A 1 94 ? -0.425 -10.972 -8.507 1.00 98.06 94 ASN A C 1
ATOM 721 O O . ASN A 1 94 ? 0.432 -11.693 -9.018 1.00 98.06 94 ASN A O 1
ATOM 725 N N . GLU A 1 95 ? -1.002 -9.970 -9.173 1.00 98.12 95 GLU A N 1
ATOM 726 C CA . GLU A 1 95 ? -0.611 -9.601 -10.539 1.00 98.12 95 GLU A CA 1
ATOM 727 C C . GLU A 1 95 ? 0.859 -9.173 -10.599 1.00 98.12 95 GLU A C 1
ATOM 729 O O . GLU A 1 95 ? 1.619 -9.635 -11.453 1.00 98.12 95 GLU A O 1
ATOM 734 N N . LEU A 1 96 ? 1.293 -8.356 -9.636 1.00 98.06 96 LEU A N 1
ATOM 735 C CA . LEU A 1 96 ? 2.684 -7.931 -9.499 1.00 98.06 96 LEU A CA 1
ATOM 736 C C . LEU A 1 96 ? 3.641 -9.104 -9.241 1.00 98.06 96 LEU A C 1
ATOM 738 O O . LEU A 1 96 ? 4.788 -9.066 -9.697 1.00 98.06 96 LEU A O 1
ATOM 742 N N . ALA A 1 97 ? 3.213 -10.126 -8.497 1.00 96.56 97 ALA A N 1
ATOM 743 C CA . ALA A 1 97 ? 4.005 -11.331 -8.259 1.00 96.56 97 ALA A CA 1
ATOM 744 C C . ALA A 1 97 ? 4.082 -12.226 -9.506 1.00 96.56 97 ALA A C 1
ATOM 746 O O . ALA A 1 97 ? 5.134 -12.802 -9.781 1.00 96.56 97 ALA A O 1
ATOM 747 N N . ALA A 1 98 ? 2.991 -12.319 -10.271 1.00 97.19 98 ALA A N 1
ATOM 748 C CA . ALA A 1 98 ? 2.922 -13.112 -11.494 1.00 97.19 98 ALA A CA 1
ATOM 749 C C . ALA A 1 98 ? 3.674 -12.467 -12.670 1.00 97.19 98 ALA A C 1
ATOM 751 O O . ALA A 1 98 ? 4.195 -13.182 -13.527 1.00 97.19 98 ALA A O 1
ATOM 752 N N . ASN A 1 99 ? 3.747 -11.133 -12.718 1.00 96.94 99 ASN A N 1
ATOM 753 C CA . ASN A 1 99 ? 4.363 -10.403 -13.819 1.00 96.94 99 ASN A CA 1
ATOM 754 C C . ASN A 1 99 ? 5.436 -9.406 -13.330 1.00 96.94 99 ASN A C 1
ATOM 756 O O . ASN A 1 99 ? 5.100 -8.333 -12.816 1.00 96.94 99 ASN A O 1
ATOM 760 N N . PRO A 1 100 ? 6.738 -9.698 -13.534 1.00 94.88 100 PRO A N 1
ATOM 761 C CA . PRO A 1 100 ? 7.825 -8.814 -13.111 1.00 94.88 100 PRO A CA 1
ATOM 762 C C . PRO A 1 100 ? 7.910 -7.512 -13.924 1.00 94.88 100 PRO A C 1
ATOM 764 O O . PRO A 1 100 ? 8.548 -6.566 -13.471 1.00 94.88 100 PRO A O 1
ATOM 767 N N . SER A 1 101 ? 7.262 -7.433 -15.092 1.00 96.81 101 SER A N 1
ATOM 768 C CA . SER A 1 101 ? 7.235 -6.232 -15.940 1.00 96.81 101 SER A CA 1
ATOM 769 C C . SER A 1 101 ? 6.217 -5.180 -15.495 1.00 96.81 101 SER A C 1
ATOM 771 O O . SER A 1 101 ? 6.137 -4.126 -16.120 1.00 96.81 101 SER A O 1
ATOM 773 N N . LEU A 1 102 ? 5.425 -5.430 -14.451 1.00 98.06 102 LEU A N 1
ATOM 774 C CA . LEU A 1 102 ? 4.464 -4.449 -13.939 1.00 98.06 102 LEU A CA 1
ATOM 775 C C . LEU A 1 102 ? 5.099 -3.571 -12.860 1.00 98.06 102 LEU A C 1
ATOM 777 O O . LEU A 1 102 ? 5.745 -4.086 -11.94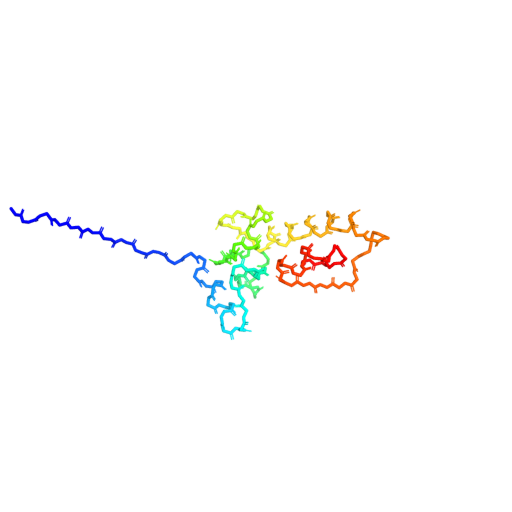8 1.00 98.06 102 LEU A O 1
ATOM 781 N N . ALA A 1 103 ? 4.912 -2.260 -12.946 1.00 98.06 103 ALA A N 1
ATOM 782 C CA . ALA A 1 103 ? 5.153 -1.332 -11.851 1.00 98.06 103 ALA A CA 1
ATOM 783 C C . ALA A 1 103 ? 4.050 -1.463 -10.791 1.00 98.06 103 ALA A C 1
ATOM 785 O O . ALA A 1 103 ? 2.907 -1.758 -11.126 1.00 98.06 103 ALA A O 1
ATOM 786 N N . ILE A 1 104 ? 4.414 -1.246 -9.530 1.00 97.38 104 ILE A N 1
ATOM 787 C CA . ILE A 1 104 ? 3.477 -0.978 -8.431 1.00 97.38 104 ILE A CA 1
ATOM 788 C C . ILE A 1 104 ? 2.921 0.429 -8.601 1.00 97.38 104 ILE A C 1
ATOM 790 O O . ILE A 1 104 ? 3.766 1.331 -8.847 1.00 97.38 104 ILE A O 1
#

Radius of gyration: 17.05 Å; Cα contacts (8 Å, |Δi|>4): 155; chains: 1; bounding box: 35×34×63 Å

Mean predicted aligned error: 3.5 Å

Foldseek 3Di:
DPDDDDDDDDDAQVVLCVVQVVVVHDLAFFFDWAFDPVPDQQTWTPGTGPNLCVLVADPTDGNVSSVVSLVVVQQVLLVVAVVSAQPEADRGNVVVVVHSSYRD

pLDDT: mean 95.33, std 4.82, range [61.72, 98.56]

Secondary structure (DSSP, 8-state):
-PPPP------TTHHHHHHHHHTT--TTTB--EEE-TTT-TTSBEEEE-HHHHTTT--TT-BHHHHHHHHHHHHHHHHHHSGGG---EE-SBHHHHHH-TTEE-